Protein AF-A0A2T2YS56-F1 (afdb_monomer)

Mean predicted aligned error: 7.72 Å

Solvent-accessible surface area (backbone atoms only — not comparable to full-atom values): 7821 Å² total; per-residue (Å²): 138,81,84,81,86,82,83,74,87,72,71,82,52,66,67,60,52,46,31,50,51,39,42,50,53,51,46,61,36,72,74,36,72,66,52,46,49,49,60,55,46,20,80,78,37,72,70,44,31,53,51,50,56,49,54,42,49,54,52,11,52,50,49,36,50,54,47,57,73,76,40,81,88,55,93,73,54,59,71,66,57,42,47,52,41,26,37,51,48,41,51,52,50,55,49,50,52,48,40,39,74,72,58,77,47,97,64,54,72,70,57,49,20,55,50,51,30,50,48,56,57,53,45,64,72,63,71,76,75,71,80,76,89,126

Radius of gyration: 18.4 Å; Cα contacts (8 Å, |Δi|>4): 85; chains: 1; bounding box: 40×66×43 Å

InterPro domains:
  IPR036271 Tetracyclin repressor-like, C-terminal domain superfamily [SSF48498] (13-119)

pLDDT: mean 85.55, std 16.7, range [36.66, 98.12]

Nearest PDB structures (foldseek):
  5nz1-assembly1_A  TM=7.805E-01  e=3.179E-01  Mycobacterium tuberculosis H37Rv
  4dw6-assembly1_A  TM=7.854E-01  e=3.945E-01  Mycobacterium tuberculosis
  5nim-assembly1_A  TM=7.340E-01  e=3.541E-01  Mycobacterium tuberculosis
  5nz0-assembly1_A-2  TM=7.774E-01  e=4.895E-01  Mycobacterium tuberculosis H37Rv
  3anp-assembly2_B  TM=6.116E-01  e=2.219E+00  Thermus thermophilus

Foldseek 3Di:
DDDDDDDDPDDPDLLVVQLVVLLVVLCVCVVDVVSLVLLLCLVPDPVSVVVVVVVLLVQLVVLLVVLPVVDDDDPQFDSVVSSVLSSVLSVVLSVVSNCVSVVVDPDDSSRNSSVNSVSSVVSSVDGDGRDDDD

Secondary structure (DSSP, 8-state):
---------PPSPHHHHHHHHHHHHHHHHHT-HHHHHHHHHTTT-HHHHHHHHHHHHHHHHHHHHHHHHHS---TTS-HHHHHHHHHHHHHHHHHHHHHHHTTSS---HHHHHHHHHHHHHHHHT--PPPPPP-

Structure (mmCIF, N/CA/C/O backbone):
data_AF-A0A2T2YS56-F1
#
_entry.id   AF-A0A2T2YS56-F1
#
loop_
_atom_site.group_PDB
_atom_site.id
_atom_site.type_symbol
_atom_site.label_atom_id
_atom_site.label_alt_id
_atom_site.label_comp_id
_atom_site.label_asym_id
_atom_site.label_entity_id
_atom_site.label_seq_id
_atom_site.pdbx_PDB_ins_code
_atom_site.Cartn_x
_atom_site.Cartn_y
_atom_site.Cartn_z
_atom_site.occupancy
_atom_site.B_iso_or_equiv
_atom_site.auth_seq_id
_atom_site.auth_comp_id
_atom_site.auth_asym_id
_atom_site.auth_atom_id
_atom_site.pdbx_PDB_model_num
ATOM 1 N N . MET A 1 1 ? 22.464 39.542 -25.973 1.00 40.09 1 MET A N 1
ATOM 2 C CA . MET A 1 1 ? 21.271 38.725 -25.653 1.00 40.09 1 MET A CA 1
ATOM 3 C C . MET A 1 1 ? 21.563 37.280 -26.034 1.00 40.09 1 MET A C 1
ATOM 5 O O . MET A 1 1 ? 21.624 36.992 -27.219 1.00 40.09 1 MET A O 1
ATOM 9 N N . ARG A 1 2 ? 21.847 36.396 -25.067 1.00 37.59 2 ARG A N 1
ATOM 10 C CA . ARG A 1 2 ? 22.001 34.952 -25.322 1.00 37.59 2 ARG A CA 1
ATOM 11 C C . ARG A 1 2 ? 20.664 34.270 -25.048 1.00 37.59 2 ARG A C 1
ATOM 13 O O . ARG A 1 2 ? 20.073 34.498 -23.996 1.00 37.59 2 ARG A O 1
ATOM 20 N N . ALA A 1 3 ? 20.189 33.500 -26.021 1.00 38.56 3 ALA A N 1
ATOM 21 C CA . ALA A 1 3 ? 18.938 32.762 -25.949 1.00 38.56 3 ALA A CA 1
ATOM 22 C C . ALA A 1 3 ? 18.980 31.750 -24.794 1.00 38.56 3 ALA A C 1
ATOM 24 O O . ALA A 1 3 ? 19.893 30.929 -24.706 1.00 38.56 3 ALA A O 1
ATOM 25 N N . LYS A 1 4 ? 17.992 31.836 -23.901 1.00 36.66 4 LYS A N 1
ATOM 26 C CA . LYS A 1 4 ? 17.734 30.850 -22.854 1.00 36.66 4 LYS A CA 1
ATOM 27 C C . LYS A 1 4 ? 17.115 29.632 -23.535 1.00 36.66 4 LYS A C 1
ATOM 29 O O . LYS A 1 4 ? 15.957 29.682 -23.937 1.00 36.66 4 LYS A O 1
ATOM 34 N N . ALA A 1 5 ? 17.896 28.570 -23.701 1.00 40.16 5 ALA A N 1
ATOM 35 C CA . ALA A 1 5 ? 17.351 27.278 -24.080 1.00 40.16 5 ALA A CA 1
ATOM 36 C C . ALA A 1 5 ? 16.461 26.785 -22.930 1.00 40.16 5 ALA A C 1
ATOM 38 O O . ALA A 1 5 ? 16.934 26.533 -21.823 1.00 40.16 5 ALA A O 1
ATOM 39 N N . VAL A 1 6 ? 15.160 26.720 -23.191 1.00 51.84 6 VAL A N 1
ATOM 40 C CA . VAL A 1 6 ? 14.193 25.959 -22.403 1.00 51.84 6 VAL A CA 1
ATOM 41 C C . VAL A 1 6 ? 13.925 24.682 -23.184 1.00 51.84 6 VAL A C 1
ATOM 43 O O . VAL A 1 6 ? 13.475 24.759 -24.322 1.00 51.84 6 VAL A O 1
ATOM 46 N N . SER A 1 7 ? 14.243 23.540 -22.580 1.00 42.16 7 SER A N 1
ATOM 47 C CA . SER A 1 7 ? 13.625 22.221 -22.797 1.00 42.16 7 SER A CA 1
ATOM 48 C C . SER A 1 7 ? 14.425 21.223 -21.959 1.00 42.16 7 SER A C 1
ATOM 50 O O . SER A 1 7 ? 15.648 21.257 -21.996 1.00 42.16 7 SER A O 1
ATOM 52 N N . VAL A 1 8 ? 13.852 20.354 -21.135 1.00 42.88 8 VAL A N 1
ATOM 53 C CA . VAL A 1 8 ? 12.543 19.695 -21.167 1.00 42.88 8 VAL A CA 1
ATOM 54 C C . VAL A 1 8 ? 11.976 19.726 -19.746 1.00 42.88 8 VAL A C 1
ATOM 56 O O . VAL A 1 8 ? 12.720 19.527 -18.788 1.00 42.88 8 VAL A O 1
ATOM 59 N N . THR A 1 9 ? 10.679 19.976 -19.580 1.00 41.84 9 THR A N 1
ATOM 60 C CA . THR A 1 9 ? 9.989 19.643 -18.328 1.00 41.84 9 THR A CA 1
ATOM 61 C C . THR A 1 9 ? 10.085 18.133 -18.149 1.00 41.84 9 THR A C 1
ATOM 63 O O . THR A 1 9 ? 9.330 17.389 -18.777 1.00 41.84 9 THR A O 1
ATOM 66 N N . ALA A 1 10 ? 11.062 17.680 -17.362 1.00 44.41 10 ALA A N 1
ATOM 67 C CA . ALA A 1 10 ? 11.069 16.323 -16.851 1.00 44.41 10 ALA A CA 1
ATOM 68 C C . ALA A 1 10 ? 9.702 16.097 -16.196 1.00 44.41 10 ALA A C 1
ATOM 70 O O . ALA A 1 10 ? 9.224 16.963 -15.457 1.00 44.41 10 ALA A O 1
ATOM 71 N N . GLY A 1 11 ? 9.039 14.989 -16.531 1.00 51.97 11 GLY A N 1
ATOM 72 C CA . GLY A 1 11 ? 7.840 14.577 -15.808 1.00 51.97 11 GLY A CA 1
ATOM 73 C C . GLY A 1 11 ? 8.118 14.533 -14.298 1.00 51.97 11 GLY A C 1
ATOM 74 O O . GLY A 1 11 ? 9.286 14.534 -13.900 1.00 51.97 11 GLY A O 1
ATOM 75 N N . PRO A 1 12 ? 7.077 14.531 -13.450 1.00 58.59 12 PRO A N 1
ATOM 76 C CA . PRO A 1 12 ? 7.273 14.497 -12.004 1.00 58.59 12 PRO A CA 1
ATOM 77 C C . PRO A 1 12 ? 8.238 13.368 -11.621 1.00 58.59 12 PRO A C 1
ATOM 79 O O . PRO A 1 12 ? 8.166 12.278 -12.192 1.00 58.59 12 PRO A O 1
ATOM 82 N N . ASP A 1 13 ? 9.161 13.637 -10.697 1.00 84.00 13 ASP A N 1
ATOM 83 C CA . ASP A 1 13 ? 10.133 12.650 -10.227 1.00 84.00 13 ASP A CA 1
ATOM 84 C C . ASP A 1 13 ? 9.382 11.384 -9.780 1.00 84.00 13 ASP A C 1
ATOM 86 O O . ASP A 1 13 ? 8.407 11.467 -9.028 1.00 84.00 13 ASP A O 1
ATOM 90 N N . LEU A 1 14 ? 9.784 10.207 -10.275 1.00 83.50 14 LEU A N 1
ATOM 91 C CA . LEU A 1 14 ? 9.158 8.930 -9.917 1.00 83.50 14 LEU A CA 1
ATOM 92 C C . LEU A 1 14 ? 9.080 8.771 -8.397 1.00 83.50 14 LEU A C 1
ATOM 94 O O . LEU A 1 14 ? 8.082 8.267 -7.881 1.00 83.50 14 LEU A O 1
ATOM 98 N N . HIS A 1 15 ? 10.102 9.243 -7.681 1.00 87.06 15 HIS A N 1
ATOM 99 C CA . HIS A 1 15 ? 10.097 9.240 -6.228 1.00 87.06 15 HIS A CA 1
ATOM 100 C C . HIS A 1 15 ? 8.928 10.060 -5.663 1.00 87.06 15 HIS A C 1
ATOM 102 O O . HIS A 1 15 ? 8.181 9.578 -4.811 1.00 87.06 15 HIS A O 1
ATOM 108 N N . GLU A 1 16 ? 8.721 11.281 -6.161 1.00 91.88 16 GLU A N 1
ATOM 109 C CA . GLU A 1 16 ? 7.604 12.137 -5.755 1.00 91.88 16 GLU A CA 1
ATOM 110 C C . GLU A 1 16 ? 6.247 11.507 -6.082 1.00 91.88 16 GLU A C 1
ATOM 112 O O . GLU A 1 16 ? 5.337 11.575 -5.253 1.00 91.88 16 GLU A O 1
ATOM 117 N N . GLN A 1 17 ? 6.114 10.859 -7.242 1.00 90.88 17 GLN A N 1
ATOM 118 C CA . GLN A 1 17 ? 4.879 10.182 -7.646 1.00 90.88 17 GLN A CA 1
ATOM 119 C C . GLN A 1 17 ? 4.546 9.000 -6.729 1.00 90.88 17 GLN A C 1
ATOM 121 O O . GLN A 1 17 ? 3.424 8.903 -6.232 1.00 90.88 17 GLN A O 1
ATOM 126 N N . VAL A 1 18 ? 5.520 8.125 -6.462 1.00 92.00 18 VAL A N 1
ATOM 127 C CA . VAL A 1 18 ? 5.339 6.961 -5.580 1.00 92.00 18 VAL A CA 1
ATOM 128 C C . VAL A 1 18 ? 5.012 7.418 -4.156 1.00 92.00 18 VAL A C 1
ATOM 130 O O . VAL A 1 18 ? 4.082 6.902 -3.534 1.00 92.00 18 VAL A O 1
ATOM 133 N N . ARG A 1 19 ? 5.715 8.438 -3.655 1.00 95.25 19 ARG A N 1
ATOM 134 C CA . ARG A 1 19 ? 5.454 9.041 -2.342 1.00 95.25 19 ARG A CA 1
ATOM 135 C C . ARG A 1 19 ? 4.055 9.653 -2.256 1.00 95.25 19 ARG A C 1
ATOM 137 O O . ARG A 1 19 ? 3.355 9.439 -1.267 1.00 95.25 19 ARG A O 1
ATOM 144 N N . ALA A 1 20 ? 3.621 10.380 -3.286 1.00 95.88 20 ALA A N 1
ATOM 145 C CA . ALA A 1 20 ? 2.281 10.958 -3.350 1.00 95.88 20 ALA A CA 1
ATOM 146 C C . ALA A 1 20 ? 1.190 9.876 -3.392 1.00 95.88 20 ALA A C 1
ATOM 148 O O . ALA A 1 20 ? 0.181 10.000 -2.698 1.00 95.88 20 ALA A O 1
ATOM 149 N N . ALA A 1 21 ? 1.404 8.794 -4.146 1.00 93.75 21 ALA A N 1
ATOM 150 C CA . ALA A 1 21 ? 0.490 7.655 -4.184 1.00 93.75 21 ALA A CA 1
ATOM 151 C C . ALA A 1 21 ? 0.379 6.965 -2.811 1.00 93.75 21 ALA A C 1
ATOM 153 O O . ALA A 1 21 ? -0.730 6.669 -2.361 1.00 93.75 21 ALA A O 1
ATOM 154 N N . ALA A 1 22 ? 1.504 6.771 -2.114 1.00 95.81 22 ALA A N 1
ATOM 155 C CA . ALA A 1 22 ? 1.522 6.211 -0.765 1.00 95.81 22 ALA A CA 1
ATOM 156 C C . ALA A 1 22 ? 0.772 7.102 0.245 1.00 95.81 22 ALA A C 1
ATOM 158 O O . ALA A 1 22 ? -0.068 6.599 0.994 1.00 95.81 22 ALA A O 1
ATOM 159 N N . ASP A 1 23 ? 1.001 8.424 0.237 1.00 97.69 23 ASP A N 1
ATOM 160 C CA . ASP A 1 23 ? 0.279 9.345 1.131 1.00 97.69 23 ASP A CA 1
ATOM 161 C C . ASP A 1 23 ? -1.222 9.372 0.823 1.00 97.69 23 ASP A C 1
ATOM 163 O O . ASP A 1 23 ? -2.036 9.346 1.745 1.00 97.69 23 ASP A O 1
ATOM 167 N N . ALA A 1 24 ? -1.605 9.353 -0.458 1.00 97.69 24 ALA A N 1
ATOM 168 C CA . ALA A 1 24 ? -3.005 9.309 -0.866 1.00 97.69 24 ALA A CA 1
ATOM 169 C C . ALA A 1 24 ? -3.700 8.021 -0.393 1.00 97.69 24 ALA A C 1
ATOM 171 O O . ALA A 1 24 ? -4.806 8.083 0.150 1.00 97.69 24 ALA A O 1
ATOM 172 N N . ALA A 1 25 ? -3.050 6.862 -0.535 1.00 95.31 25 ALA A N 1
ATOM 173 C CA . ALA A 1 25 ? -3.584 5.583 -0.071 1.00 95.31 25 ALA A CA 1
ATOM 174 C C . ALA A 1 25 ? -3.737 5.546 1.460 1.00 95.31 25 ALA A C 1
ATOM 176 O O . ALA A 1 25 ? -4.795 5.175 1.977 1.00 95.31 25 ALA A O 1
ATOM 177 N N . LEU A 1 26 ? -2.720 5.995 2.201 1.00 97.25 26 LEU A N 1
ATOM 178 C CA . LEU A 1 26 ? -2.785 6.077 3.662 1.00 97.25 26 LEU A CA 1
ATOM 179 C C . LEU A 1 26 ? -3.820 7.105 4.132 1.00 97.25 26 LEU A C 1
ATOM 181 O O . LEU A 1 26 ? -4.541 6.855 5.098 1.00 97.25 26 LEU A O 1
ATOM 185 N N . GLY A 1 27 ? -3.941 8.239 3.442 1.00 97.50 27 GLY A N 1
ATOM 186 C CA . GLY A 1 27 ? -4.970 9.247 3.684 1.00 97.50 27 GLY A CA 1
A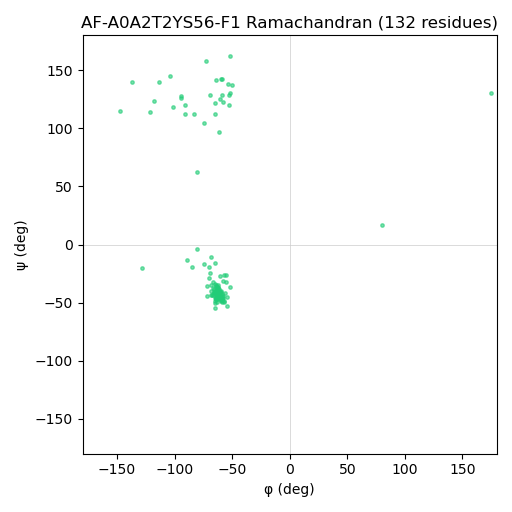TOM 187 C C . GLY A 1 27 ? -6.379 8.698 3.457 1.00 97.50 27 GLY A C 1
ATOM 188 O O . GLY A 1 27 ? -7.260 8.905 4.291 1.00 97.50 27 GLY A O 1
ATOM 189 N N . PHE A 1 28 ? -6.582 7.928 2.385 1.00 96.25 28 PHE A N 1
ATOM 190 C CA . PHE A 1 28 ? -7.842 7.239 2.111 1.00 96.25 28 PHE A CA 1
ATOM 191 C C . PHE A 1 28 ? -8.223 6.276 3.243 1.00 96.25 28 PHE A C 1
ATOM 193 O O . PHE A 1 28 ? -9.378 6.285 3.675 1.00 96.25 28 PHE A O 1
ATOM 200 N N . LEU A 1 29 ? -7.278 5.483 3.755 1.00 95.75 29 LEU A N 1
ATOM 201 C CA . LEU A 1 29 ? -7.521 4.582 4.885 1.00 95.75 29 LEU A CA 1
ATOM 202 C C . LEU A 1 29 ? -7.794 5.350 6.185 1.00 95.75 29 LEU A C 1
ATOM 204 O O . LEU A 1 29 ? -8.711 5.003 6.923 1.00 95.75 29 LEU A O 1
ATOM 208 N N . ALA A 1 30 ? -7.023 6.401 6.468 1.00 94.00 30 ALA A N 1
ATOM 209 C CA . ALA A 1 30 ? -7.152 7.198 7.688 1.00 94.00 30 ALA A CA 1
ATOM 210 C C . ALA A 1 30 ? -8.443 8.029 7.749 1.00 94.00 30 ALA A C 1
ATOM 212 O O . ALA A 1 30 ? -8.903 8.358 8.840 1.00 94.00 30 ALA A O 1
ATOM 213 N N . ALA A 1 31 ? -9.037 8.355 6.600 1.00 97.06 31 ALA A N 1
ATOM 214 C CA . ALA A 1 31 ? -10.254 9.157 6.529 1.00 97.06 31 ALA A CA 1
ATOM 215 C C . ALA A 1 31 ? -11.517 8.436 7.041 1.00 97.06 31 ALA A C 1
ATOM 217 O O . ALA A 1 31 ? -12.506 9.102 7.335 1.00 97.06 31 ALA A O 1
ATOM 218 N N . ASP A 1 32 ? -11.518 7.100 7.128 1.00 97.38 32 ASP A N 1
ATOM 219 C CA . ASP A 1 32 ? -12.678 6.326 7.587 1.00 97.38 32 ASP A CA 1
ATOM 220 C C . ASP A 1 32 ? -12.237 5.050 8.333 1.00 97.38 32 ASP A C 1
ATOM 222 O O . ASP A 1 32 ? -11.698 4.132 7.703 1.00 97.38 32 ASP A O 1
ATOM 226 N N . PRO A 1 33 ? -12.518 4.925 9.646 1.00 95.12 33 PRO A N 1
ATOM 227 C CA . PRO A 1 33 ? -12.175 3.739 10.435 1.00 95.12 33 PRO A CA 1
ATOM 228 C C . PRO A 1 33 ? -12.721 2.423 9.863 1.00 95.12 33 PRO A C 1
ATOM 230 O O . PRO A 1 33 ? -12.131 1.362 10.067 1.00 95.12 33 PRO A O 1
ATOM 233 N N . ARG A 1 34 ? -13.821 2.460 9.099 1.00 97.38 34 ARG A N 1
ATOM 234 C CA . ARG A 1 34 ? -14.379 1.263 8.451 1.00 97.38 34 ARG A CA 1
ATOM 235 C C . ARG A 1 34 ? -13.444 0.707 7.380 1.00 97.38 34 ARG A C 1
ATOM 237 O O . ARG A 1 34 ? -13.388 -0.503 7.199 1.00 97.38 34 ARG A O 1
ATOM 244 N N . ARG A 1 35 ? -12.674 1.559 6.695 1.00 96.50 35 ARG A N 1
ATOM 245 C CA . ARG A 1 35 ? -11.686 1.124 5.690 1.00 96.50 35 ARG A CA 1
ATOM 246 C C . ARG A 1 35 ? -10.522 0.396 6.347 1.00 96.50 35 ARG A C 1
ATOM 248 O O . ARG A 1 35 ? -10.085 -0.633 5.845 1.00 96.50 35 ARG A O 1
ATOM 255 N N . GLN A 1 36 ? -10.078 0.885 7.501 1.00 96.25 36 GLN A N 1
ATOM 256 C CA . GLN A 1 36 ? -9.073 0.203 8.315 1.00 96.25 36 GLN A CA 1
ATOM 257 C C . GLN A 1 36 ? -9.585 -1.159 8.795 1.00 96.25 36 GLN A C 1
ATOM 259 O O . GLN A 1 36 ? -8.892 -2.162 8.643 1.00 96.25 36 GLN A O 1
ATOM 264 N N . ALA A 1 37 ? -10.829 -1.218 9.282 1.00 95.88 37 ALA A N 1
ATOM 265 C CA . ALA A 1 37 ? -11.458 -2.474 9.680 1.00 95.88 37 ALA A CA 1
ATOM 266 C C . ALA A 1 37 ? -11.551 -3.480 8.517 1.00 95.88 37 ALA A C 1
ATOM 268 O O . ALA A 1 37 ? -11.279 -4.659 8.726 1.00 95.88 37 ALA A O 1
ATOM 269 N N . LEU A 1 38 ? -11.860 -3.031 7.293 1.00 95.69 38 LEU A N 1
ATOM 270 C CA . LEU A 1 38 ? -11.873 -3.888 6.099 1.00 95.69 38 LEU A CA 1
ATOM 271 C C . LEU A 1 38 ? -10.487 -4.453 5.764 1.00 95.69 38 LEU A C 1
ATOM 273 O O . LEU A 1 38 ? -10.378 -5.638 5.450 1.00 95.69 38 LEU A O 1
ATOM 277 N N . VAL A 1 39 ? -9.427 -3.642 5.864 1.00 95.06 39 VAL A N 1
ATOM 278 C CA . VAL A 1 39 ? -8.045 -4.115 5.666 1.00 95.06 39 VAL A CA 1
ATOM 279 C C . VAL A 1 39 ? -7.717 -5.226 6.662 1.00 95.06 39 VAL A C 1
ATOM 281 O O . VAL A 1 39 ? -7.232 -6.284 6.261 1.00 95.06 39 VAL A O 1
ATOM 284 N N . LEU A 1 40 ? -8.036 -5.036 7.944 1.00 96.38 40 LEU A N 1
ATOM 285 C CA . LEU A 1 40 ? -7.787 -6.051 8.968 1.00 96.38 40 LEU A CA 1
ATOM 286 C C . LEU A 1 40 ? -8.625 -7.314 8.740 1.00 96.38 40 LEU A C 1
ATOM 288 O O . LEU A 1 40 ? -8.067 -8.407 8.672 1.00 96.38 40 LEU A O 1
ATOM 292 N N . ALA A 1 41 ? -9.938 -7.161 8.546 1.00 95.94 41 ALA A N 1
ATOM 293 C CA . ALA A 1 41 ? -10.870 -8.267 8.331 1.00 95.94 41 ALA A CA 1
ATOM 294 C C . ALA A 1 41 ? -10.528 -9.094 7.088 1.00 95.94 41 ALA A C 1
ATOM 296 O O . ALA A 1 41 ? -10.798 -10.292 7.054 1.00 95.94 41 ALA A O 1
ATOM 297 N N . SER A 1 42 ? -9.876 -8.488 6.090 1.00 95.06 42 SER A N 1
ATOM 298 C CA . SER A 1 42 ? -9.452 -9.227 4.909 1.00 95.06 42 SER A CA 1
ATOM 299 C C . SER A 1 42 ? -8.554 -10.418 5.232 1.00 95.06 42 SER A C 1
ATOM 301 O O . SER A 1 42 ? -8.558 -11.362 4.457 1.00 95.06 42 SER A O 1
ATOM 303 N N . HIS A 1 43 ? -7.814 -10.420 6.348 1.00 91.19 43 HIS A N 1
ATOM 304 C CA . HIS A 1 43 ? -6.895 -11.507 6.719 1.00 91.19 43 HIS A CA 1
ATOM 305 C C . HIS A 1 43 ? -7.595 -12.773 7.224 1.00 91.19 43 HIS A C 1
ATOM 307 O O . HIS A 1 43 ? -6.964 -13.827 7.293 1.00 91.19 43 HIS A O 1
ATOM 313 N N . SER A 1 44 ? -8.869 -12.676 7.602 1.00 92.25 44 SER A N 1
ATOM 31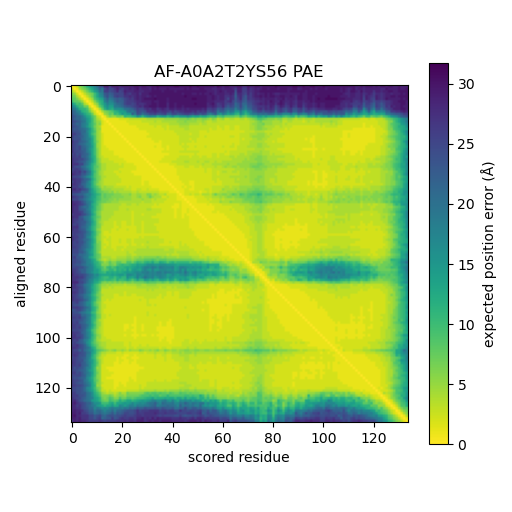4 C CA . SER A 1 44 ? -9.619 -13.767 8.231 1.00 92.25 44 SER A CA 1
ATOM 315 C C . SER A 1 44 ? -10.952 -14.073 7.548 1.00 92.25 44 SER A C 1
ATOM 317 O O . SER A 1 44 ? -11.458 -15.183 7.699 1.00 92.25 44 SER A O 1
ATOM 319 N N . ASP A 1 45 ? -11.510 -13.140 6.774 1.00 96.38 45 ASP A N 1
ATOM 320 C CA . ASP A 1 45 ? -12.724 -13.350 5.985 1.00 96.38 45 ASP A CA 1
ATOM 321 C C . ASP A 1 45 ? -12.392 -13.775 4.547 1.00 96.38 45 ASP A C 1
ATOM 323 O O . ASP A 1 45 ? -11.661 -13.086 3.838 1.00 96.38 45 ASP A O 1
ATOM 327 N N . ALA A 1 46 ? -12.953 -14.896 4.086 1.00 92.19 46 ALA A N 1
ATOM 328 C CA . ALA A 1 46 ? -12.609 -15.481 2.789 1.00 92.19 46 ALA A CA 1
ATOM 329 C C . ALA A 1 46 ? -12.977 -14.595 1.581 1.00 92.19 46 ALA A C 1
ATOM 331 O O . ALA A 1 46 ? -12.236 -14.564 0.594 1.00 92.19 46 ALA A O 1
ATOM 332 N N . ALA A 1 47 ? -14.095 -13.864 1.640 1.00 91.00 47 ALA A N 1
ATOM 333 C CA . ALA A 1 47 ? -14.515 -12.995 0.544 1.00 91.00 47 ALA A CA 1
ATOM 334 C C . ALA A 1 47 ? -13.608 -11.759 0.462 1.00 91.00 47 ALA A C 1
ATOM 336 O O . ALA A 1 47 ? -13.126 -11.397 -0.616 1.00 91.00 47 ALA A O 1
ATOM 337 N N . LEU A 1 48 ? -13.304 -11.155 1.612 1.00 93.94 48 LEU A N 1
ATOM 338 C CA . LEU A 1 48 ? -12.386 -10.020 1.695 1.00 93.94 48 LEU A CA 1
ATOM 339 C C . LEU A 1 48 ? -10.933 -10.419 1.387 1.00 93.94 48 LEU A C 1
ATOM 341 O O . LEU A 1 48 ? -10.215 -9.649 0.749 1.00 93.94 48 LEU A O 1
ATOM 345 N N . GLN A 1 49 ? -10.508 -11.626 1.767 1.00 95.12 49 GLN A N 1
ATOM 346 C CA . GLN A 1 49 ? -9.204 -12.201 1.423 1.00 95.12 49 GLN A CA 1
ATOM 347 C C . GLN A 1 49 ? -9.028 -12.279 -0.096 1.00 95.12 49 GLN A C 1
ATOM 349 O O . GLN A 1 49 ? -7.987 -11.875 -0.614 1.00 95.12 49 GLN A O 1
ATOM 354 N N . SER A 1 50 ? -10.043 -12.760 -0.822 1.00 94.38 50 SER A N 1
ATOM 355 C CA . SER A 1 50 ? -10.003 -12.809 -2.288 1.00 94.38 50 SER A CA 1
ATOM 356 C C . SER A 1 50 ? -9.842 -11.411 -2.889 1.00 94.38 50 SER A C 1
ATOM 358 O O . SER A 1 50 ? -9.018 -11.218 -3.785 1.00 94.38 50 SER A O 1
ATOM 360 N N . GLY A 1 51 ? -10.579 -10.427 -2.362 1.00 93.31 51 GLY A N 1
ATOM 361 C CA . GLY A 1 51 ? -10.437 -9.023 -2.749 1.00 93.31 51 GLY A CA 1
ATOM 362 C C . GLY A 1 51 ? -9.019 -8.496 -2.515 1.00 93.31 51 GLY A C 1
ATOM 363 O O . GLY A 1 51 ? -8.407 -7.968 -3.443 1.00 93.31 51 GLY A O 1
ATOM 364 N N . ARG A 1 52 ? -8.450 -8.720 -1.320 1.00 93.94 52 ARG A N 1
ATOM 365 C CA . ARG A 1 52 ? -7.071 -8.314 -0.994 1.00 93.94 52 ARG A CA 1
ATOM 366 C C . ARG A 1 52 ? -6.062 -8.922 -1.963 1.00 93.94 52 ARG A C 1
ATOM 368 O O . ARG A 1 52 ? -5.218 -8.201 -2.486 1.00 93.94 52 ARG A O 1
ATOM 375 N N . LEU A 1 53 ? -6.148 -10.230 -2.211 1.00 95.31 53 LEU A N 1
ATOM 376 C CA . LEU A 1 53 ? -5.222 -10.927 -3.104 1.00 95.31 53 LEU A CA 1
ATOM 377 C C . LEU A 1 53 ? -5.329 -10.434 -4.552 1.00 95.31 53 LEU A C 1
ATOM 379 O O . LEU A 1 53 ? -4.315 -10.385 -5.242 1.00 95.31 53 LEU A O 1
ATOM 383 N N . SER A 1 54 ? -6.525 -10.064 -5.020 1.00 95.19 54 SER A N 1
ATOM 384 C CA . SER A 1 54 ? -6.693 -9.437 -6.337 1.00 95.19 54 SER A CA 1
ATOM 385 C C . SER A 1 54 ? -6.001 -8.078 -6.382 1.00 95.19 54 SER A C 1
ATOM 387 O O . SER A 1 54 ? -5.102 -7.883 -7.191 1.00 95.19 54 SER A O 1
ATOM 389 N N . THR A 1 55 ? -6.332 -7.179 -5.448 1.00 93.44 55 THR A N 1
ATOM 390 C CA . THR A 1 55 ? -5.735 -5.838 -5.370 1.00 93.44 55 THR A CA 1
ATOM 391 C C . THR A 1 55 ? -4.211 -5.891 -5.270 1.00 93.44 55 THR A C 1
ATOM 393 O O . THR A 1 55 ? -3.516 -5.129 -5.934 1.00 93.44 55 THR A O 1
ATOM 396 N N . GLN A 1 56 ? -3.671 -6.816 -4.478 1.00 95.81 56 GLN A N 1
ATOM 397 C CA . GLN A 1 56 ? -2.232 -7.024 -4.354 1.00 95.81 56 GLN A CA 1
ATOM 398 C C . GLN A 1 56 ? -1.583 -7.406 -5.691 1.00 95.81 56 GLN A C 1
ATOM 400 O O . GLN A 1 56 ? -0.531 -6.867 -6.032 1.00 95.81 56 GLN A O 1
ATOM 405 N N . ARG A 1 57 ? -2.202 -8.314 -6.456 1.00 96.56 57 ARG A N 1
ATOM 406 C CA . ARG A 1 57 ? -1.701 -8.703 -7.783 1.00 96.56 57 ARG A CA 1
ATOM 407 C C . ARG A 1 57 ? -1.777 -7.548 -8.774 1.00 96.56 57 ARG A C 1
ATOM 409 O O . ARG A 1 57 ? -0.814 -7.344 -9.504 1.00 96.56 57 ARG A O 1
ATOM 416 N N . ASP A 1 58 ? -2.859 -6.776 -8.755 1.00 96.88 58 ASP A N 1
ATOM 417 C CA . ASP A 1 58 ? -3.034 -5.630 -9.652 1.00 96.88 58 ASP A CA 1
ATOM 418 C C . ASP A 1 58 ? -1.968 -4.552 -9.395 1.00 96.88 58 ASP A C 1
ATOM 420 O O . ASP A 1 58 ? -1.336 -4.057 -10.329 1.00 96.88 58 ASP A O 1
ATOM 424 N N . ILE A 1 59 ? -1.696 -4.237 -8.122 1.00 94.50 59 ILE A N 1
ATOM 425 C CA . ILE A 1 59 ? -0.648 -3.277 -7.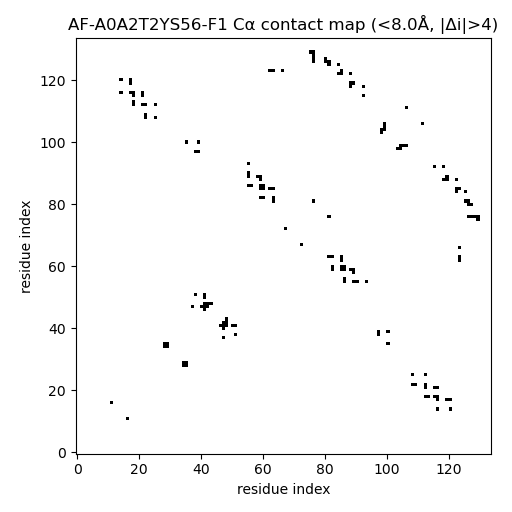742 1.00 94.50 59 ILE A CA 1
ATOM 426 C C . ILE A 1 59 ? 0.744 -3.814 -8.111 1.00 94.50 59 ILE A C 1
ATOM 428 O O . ILE A 1 59 ? 1.569 -3.065 -8.633 1.00 94.50 59 ILE A O 1
ATOM 432 N N . ALA A 1 60 ? 1.014 -5.103 -7.885 1.00 95.31 60 ALA A N 1
ATOM 433 C CA . ALA A 1 60 ? 2.284 -5.724 -8.262 1.00 95.31 60 ALA A CA 1
ATOM 434 C C . ALA A 1 60 ? 2.511 -5.706 -9.781 1.00 95.31 60 ALA A C 1
ATOM 436 O O . ALA A 1 60 ? 3.597 -5.353 -10.239 1.00 95.31 60 ALA A O 1
ATOM 437 N N . ALA A 1 61 ? 1.480 -6.016 -10.570 1.00 94.69 61 ALA A N 1
ATOM 438 C CA . ALA A 1 61 ? 1.542 -5.956 -12.025 1.00 94.69 61 ALA A CA 1
ATOM 439 C C . ALA A 1 61 ? 1.801 -4.525 -12.523 1.00 94.69 61 ALA A C 1
ATOM 441 O O . ALA A 1 61 ? 2.635 -4.326 -13.410 1.00 94.69 61 ALA A O 1
ATOM 442 N N . ALA A 1 62 ? 1.143 -3.528 -11.920 1.00 92.19 62 ALA A N 1
ATOM 443 C CA . ALA A 1 62 ? 1.381 -2.120 -12.223 1.00 92.19 62 ALA A CA 1
ATOM 444 C C . ALA A 1 62 ? 2.821 -1.699 -11.886 1.00 92.19 62 ALA A C 1
ATOM 446 O O . ALA A 1 62 ? 3.484 -1.067 -12.705 1.00 92.19 62 ALA A O 1
ATOM 447 N N . MET A 1 63 ? 3.341 -2.106 -10.723 1.00 91.00 63 MET A N 1
ATOM 448 C CA . MET A 1 63 ? 4.733 -1.854 -10.342 1.00 91.00 63 MET A CA 1
ATOM 449 C C . MET A 1 63 ? 5.710 -2.475 -11.350 1.00 91.00 63 MET A C 1
ATOM 451 O O . MET A 1 63 ? 6.608 -1.788 -11.831 1.00 91.00 63 MET A O 1
ATOM 455 N N . ALA A 1 64 ? 5.521 -3.742 -11.722 1.00 90.88 64 ALA A N 1
ATOM 456 C CA . ALA A 1 64 ? 6.371 -4.413 -12.702 1.00 90.88 64 ALA A CA 1
ATOM 457 C C . ALA A 1 64 ? 6.308 -3.740 -14.087 1.00 90.88 64 ALA A C 1
ATOM 459 O O . ALA A 1 64 ? 7.331 -3.616 -14.761 1.00 90.88 64 ALA A O 1
ATOM 460 N N . ALA A 1 65 ? 5.132 -3.260 -14.508 1.00 89.75 65 ALA A N 1
ATOM 461 C CA . ALA A 1 65 ? 4.977 -2.501 -15.749 1.00 89.75 65 ALA A CA 1
ATOM 462 C C . ALA A 1 65 ? 5.782 -1.192 -15.722 1.00 89.75 65 ALA A C 1
ATOM 464 O O . ALA A 1 65 ? 6.561 -0.949 -16.640 1.00 89.75 65 ALA A O 1
ATOM 465 N N . VAL A 1 66 ? 5.687 -0.420 -14.635 1.00 87.50 66 VAL A N 1
ATOM 466 C CA . VAL A 1 66 ? 6.472 0.813 -14.449 1.00 87.50 66 VAL A CA 1
ATOM 467 C C . VAL A 1 66 ? 7.976 0.528 -14.509 1.00 87.50 66 VAL A C 1
ATOM 469 O O . VAL A 1 66 ? 8.716 1.251 -15.170 1.00 87.50 66 VAL A O 1
ATOM 472 N N . VAL A 1 67 ? 8.454 -0.553 -13.883 1.00 86.56 67 VAL A N 1
ATOM 473 C CA . VAL A 1 67 ? 9.882 -0.919 -13.946 1.00 86.56 67 VAL A CA 1
ATOM 474 C C . VAL A 1 67 ? 10.327 -1.237 -15.374 1.00 86.56 67 VAL A C 1
ATOM 476 O O . VAL A 1 67 ? 11.402 -0.795 -15.780 1.00 86.56 67 VAL A O 1
ATOM 479 N N . ARG A 1 68 ? 9.506 -1.964 -16.143 1.00 86.56 68 ARG A N 1
ATOM 480 C CA . ARG A 1 68 ? 9.790 -2.288 -17.552 1.00 86.56 68 ARG A CA 1
ATOM 481 C C . ARG A 1 68 ? 9.823 -1.054 -18.450 1.00 86.56 68 ARG A C 1
ATOM 483 O O . ARG A 1 68 ? 10.606 -1.026 -19.389 1.00 86.56 68 ARG A O 1
ATOM 490 N N . GLU A 1 69 ? 9.001 -0.046 -18.173 1.00 85.31 69 GLU A N 1
ATOM 491 C CA . GLU A 1 69 ? 9.006 1.214 -18.928 1.00 85.31 69 GLU A CA 1
ATOM 492 C C . GLU A 1 69 ? 10.238 2.074 -18.626 1.00 85.31 69 GLU A C 1
ATOM 494 O O . GLU A 1 69 ? 10.769 2.744 -19.511 1.00 85.31 69 GLU A O 1
ATOM 499 N N . LEU A 1 70 ? 10.705 2.060 -17.376 1.00 81.31 70 LEU A N 1
ATOM 500 C CA . LEU A 1 70 ? 11.802 2.914 -16.919 1.00 81.31 70 LEU A CA 1
ATOM 501 C C . LEU A 1 70 ? 13.193 2.343 -17.190 1.00 81.31 70 LEU A C 1
ATOM 503 O O . LEU A 1 70 ? 14.176 3.084 -17.127 1.00 81.31 70 LEU A O 1
ATOM 507 N N . ARG A 1 71 ? 13.302 1.034 -17.432 1.00 77.88 71 ARG A N 1
ATOM 508 C CA . ARG A 1 71 ? 14.589 0.359 -17.600 1.00 77.88 71 ARG A CA 1
ATOM 509 C C . ARG A 1 71 ? 14.772 -0.162 -19.013 1.00 77.88 71 ARG A C 1
ATOM 511 O O . ARG A 1 71 ? 13.841 -0.733 -19.576 1.00 77.88 71 ARG A O 1
ATOM 518 N N . PRO A 1 72 ? 15.985 -0.039 -19.575 1.00 76.19 72 PRO A N 1
ATOM 519 C CA . PRO A 1 72 ? 16.314 -0.805 -20.761 1.00 76.19 72 PRO A CA 1
ATOM 520 C C . PRO A 1 72 ? 16.160 -2.305 -20.448 1.00 76.19 72 PRO A C 1
ATOM 522 O O . PRO A 1 72 ? 16.486 -2.723 -19.333 1.00 76.19 72 PRO A O 1
ATOM 525 N N . PRO A 1 73 ? 15.663 -3.113 -21.401 1.00 75.00 73 PRO A N 1
ATOM 526 C CA . PRO A 1 73 ? 15.545 -4.548 -21.201 1.00 75.00 73 PRO A CA 1
ATOM 527 C C . PRO A 1 73 ? 16.919 -5.142 -20.882 1.00 75.00 73 PRO A C 1
ATOM 529 O O . PRO A 1 73 ? 17.860 -4.986 -21.662 1.00 75.00 73 PRO A O 1
ATOM 532 N N . ASP A 1 74 ? 17.022 -5.808 -19.733 1.00 74.12 74 ASP A N 1
ATOM 533 C CA . ASP A 1 74 ? 18.209 -6.559 -19.340 1.00 74.12 74 ASP A CA 1
ATOM 534 C C . ASP A 1 74 ? 18.052 -8.010 -19.823 1.00 74.12 74 ASP A C 1
ATOM 536 O O . ASP A 1 74 ? 17.183 -8.724 -19.318 1.00 74.12 74 ASP A O 1
ATOM 540 N N . PRO A 1 75 ? 18.854 -8.467 -20.800 1.00 72.00 75 PRO A N 1
ATOM 541 C CA . PRO A 1 75 ? 18.766 -9.829 -21.314 1.00 72.00 75 PRO A CA 1
ATOM 542 C C . PRO A 1 75 ? 19.136 -10.900 -20.276 1.00 72.00 75 PRO A C 1
ATOM 544 O O . PRO A 1 75 ? 18.822 -12.067 -20.495 1.00 72.00 75 PRO A O 1
ATOM 547 N N . ALA A 1 76 ? 19.789 -10.529 -19.168 1.00 71.38 76 ALA A N 1
ATOM 548 C CA . ALA A 1 76 ? 20.121 -11.439 -18.075 1.00 71.38 76 ALA A CA 1
ATOM 549 C C . ALA A 1 76 ? 19.019 -11.536 -17.001 1.00 71.38 76 ALA A C 1
ATOM 551 O O . ALA A 1 76 ? 19.058 -12.451 -16.181 1.00 71.38 76 ALA A O 1
ATOM 552 N N . ALA A 1 77 ? 18.037 -10.627 -16.997 1.00 72.50 77 ALA A N 1
ATOM 553 C CA . ALA A 1 77 ? 16.958 -10.617 -16.015 1.00 72.50 77 ALA A CA 1
ATOM 554 C C . ALA A 1 77 ? 15.759 -11.443 -16.506 1.00 72.50 77 ALA A C 1
ATOM 556 O O . ALA A 1 77 ? 15.139 -11.124 -17.524 1.00 72.50 77 ALA A O 1
ATOM 557 N N . ALA A 1 78 ? 15.381 -12.487 -15.765 1.00 79.62 78 ALA A N 1
ATOM 558 C CA . ALA A 1 78 ? 14.178 -13.249 -16.079 1.00 79.62 78 ALA A CA 1
ATOM 559 C C . ALA A 1 78 ? 12.920 -12.396 -15.793 1.00 79.62 78 ALA A C 1
ATOM 561 O O . ALA A 1 78 ? 12.770 -11.894 -14.678 1.00 79.62 78 ALA A O 1
ATOM 562 N N . PRO A 1 79 ? 11.962 -12.259 -16.735 1.00 81.75 79 PRO A N 1
ATOM 563 C CA . PRO A 1 79 ? 10.733 -11.488 -16.502 1.00 81.75 79 PRO A CA 1
ATOM 564 C C . PRO A 1 79 ? 9.937 -11.942 -15.269 1.00 81.75 79 PRO A C 1
ATOM 566 O O . PRO A 1 79 ? 9.331 -11.119 -14.585 1.00 81.75 79 PRO A O 1
ATOM 569 N N . LEU A 1 80 ? 9.986 -13.243 -14.961 1.00 86.69 80 LEU A N 1
ATOM 570 C CA . LEU A 1 80 ? 9.345 -13.836 -13.788 1.00 86.69 80 LEU A CA 1
ATOM 571 C C . LEU A 1 80 ? 9.912 -13.290 -12.468 1.00 86.69 80 LEU A C 1
ATOM 573 O O . LEU A 1 80 ? 9.149 -13.072 -11.530 1.00 86.69 80 LEU A O 1
ATOM 577 N N . ASP A 1 81 ? 11.217 -13.023 -12.400 1.00 86.88 81 ASP A N 1
ATOM 578 C CA . ASP A 1 81 ? 11.861 -12.513 -11.187 1.00 86.88 81 ASP A CA 1
ATOM 579 C C . ASP A 1 81 ? 11.376 -11.105 -10.850 1.00 86.88 81 ASP A C 1
ATOM 581 O O . ASP A 1 81 ? 11.157 -10.783 -9.680 1.00 86.88 81 ASP A O 1
ATOM 585 N N . LEU A 1 82 ? 11.144 -10.274 -11.872 1.00 87.56 82 LEU A N 1
ATOM 586 C CA . LEU A 1 82 ? 10.564 -8.946 -11.690 1.00 87.56 82 LEU A CA 1
ATOM 587 C C . LEU A 1 82 ? 9.134 -9.039 -11.148 1.00 87.56 82 LEU A C 1
ATOM 589 O O . LEU A 1 82 ? 8.798 -8.346 -10.187 1.00 87.56 82 LEU A O 1
ATOM 593 N N . ASP A 1 83 ? 8.302 -9.900 -11.732 1.00 90.44 83 ASP A N 1
ATOM 594 C CA . ASP A 1 83 ? 6.915 -10.064 -11.295 1.00 90.44 83 ASP A CA 1
ATOM 595 C C . ASP A 1 83 ? 6.845 -10.625 -9.858 1.00 90.44 83 ASP A C 1
ATOM 597 O O . ASP A 1 83 ? 6.070 -10.134 -9.032 1.00 90.44 83 ASP A O 1
ATOM 601 N N . MET A 1 84 ? 7.699 -11.599 -9.515 1.00 92.69 84 MET A N 1
ATOM 602 C CA . MET A 1 84 ? 7.816 -12.143 -8.156 1.00 92.69 84 MET A CA 1
ATOM 603 C C . MET A 1 84 ? 8.327 -11.105 -7.150 1.00 92.69 84 MET A C 1
ATOM 605 O O . MET A 1 84 ? 7.802 -11.016 -6.037 1.00 92.69 84 MET A O 1
ATOM 609 N N . THR A 1 85 ? 9.312 -10.293 -7.537 1.00 91.88 85 THR A N 1
ATOM 610 C CA . THR A 1 85 ? 9.846 -9.203 -6.709 1.00 91.88 85 THR A CA 1
ATOM 611 C C . THR A 1 85 ? 8.773 -8.155 -6.440 1.00 91.88 85 THR A C 1
ATOM 613 O O . THR A 1 85 ? 8.533 -7.800 -5.285 1.00 91.88 85 THR A O 1
ATOM 616 N N . ALA A 1 86 ? 8.081 -7.694 -7.485 1.00 92.38 86 ALA A N 1
ATOM 617 C CA . ALA A 1 86 ? 6.990 -6.737 -7.354 1.00 92.38 86 ALA A CA 1
ATOM 618 C C . ALA A 1 86 ? 5.886 -7.287 -6.440 1.00 92.38 86 ALA A C 1
ATOM 620 O O . ALA A 1 86 ? 5.425 -6.595 -5.531 1.00 92.38 86 ALA A O 1
ATOM 621 N N . TYR A 1 87 ? 5.518 -8.561 -6.610 1.00 95.44 87 TYR A N 1
ATOM 622 C CA . TYR A 1 87 ? 4.557 -9.226 -5.735 1.00 95.44 87 TYR A CA 1
ATOM 623 C C . TYR A 1 87 ? 5.018 -9.236 -4.274 1.00 95.44 87 TYR A C 1
ATOM 625 O O . TYR A 1 87 ? 4.239 -8.869 -3.393 1.00 95.44 87 TYR A O 1
ATOM 633 N N . ALA A 1 88 ? 6.267 -9.612 -3.996 1.00 95.19 88 ALA A N 1
ATOM 634 C CA . ALA A 1 88 ? 6.803 -9.667 -2.637 1.00 95.19 88 ALA A CA 1
ATOM 635 C C . ALA A 1 88 ? 6.821 -8.285 -1.961 1.00 95.19 88 ALA A C 1
ATOM 637 O O . ALA A 1 88 ? 6.360 -8.145 -0.826 1.00 95.19 88 ALA A O 1
ATOM 638 N N . VAL A 1 89 ? 7.283 -7.253 -2.672 1.00 94.75 89 VAL A N 1
ATOM 639 C CA . VAL A 1 89 ? 7.366 -5.873 -2.163 1.00 94.75 89 VAL A CA 1
ATOM 640 C C . VAL A 1 89 ? 5.978 -5.311 -1.858 1.00 94.75 89 VAL A C 1
ATOM 642 O O . VAL A 1 89 ? 5.762 -4.732 -0.790 1.00 94.75 89 VAL A O 1
ATOM 645 N N . VAL A 1 90 ? 5.013 -5.511 -2.758 1.00 95.19 90 VAL A N 1
ATOM 646 C CA . VAL A 1 90 ? 3.634 -5.050 -2.557 1.00 95.19 90 VAL A CA 1
ATOM 647 C C . VAL A 1 90 ? 2.969 -5.809 -1.411 1.00 95.19 90 VAL A C 1
ATOM 649 O O . VAL A 1 90 ? 2.347 -5.186 -0.554 1.00 95.19 90 VAL A O 1
ATOM 652 N N . SER A 1 91 ? 3.145 -7.132 -1.339 1.00 95.50 91 SER A N 1
ATOM 653 C CA . SER A 1 91 ? 2.623 -7.950 -0.233 1.00 95.50 91 SER A CA 1
ATOM 654 C C . SER A 1 91 ? 3.141 -7.457 1.119 1.00 95.50 91 SER A C 1
ATOM 656 O O . SER A 1 91 ? 2.356 -7.215 2.034 1.00 95.50 91 SER A O 1
ATOM 658 N N . GLY A 1 92 ? 4.459 -7.259 1.230 1.00 95.81 92 GLY A N 1
ATOM 659 C CA . GLY A 1 92 ? 5.094 -6.768 2.453 1.00 95.81 92 GLY A CA 1
ATOM 660 C C . GLY A 1 92 ? 4.640 -5.357 2.823 1.00 95.81 92 GLY A C 1
ATOM 661 O O . GLY A 1 92 ? 4.420 -5.066 3.994 1.00 95.81 92 GLY A O 1
ATOM 662 N N . THR A 1 93 ? 4.428 -4.496 1.827 1.00 95.81 93 THR A N 1
ATOM 663 C CA . THR A 1 93 ? 3.900 -3.140 2.022 1.00 95.81 93 THR A CA 1
ATOM 664 C C . THR A 1 93 ? 2.478 -3.165 2.587 1.00 95.81 93 THR A C 1
ATOM 666 O O . THR A 1 93 ? 2.187 -2.459 3.551 1.00 95.81 93 THR A O 1
ATOM 669 N N . LEU A 1 94 ? 1.587 -3.987 2.023 1.00 95.56 94 LEU A N 1
ATOM 670 C CA . LEU A 1 94 ? 0.210 -4.123 2.509 1.00 95.56 94 LEU A CA 1
ATOM 671 C C . LEU A 1 94 ? 0.163 -4.698 3.931 1.00 95.56 94 LEU A C 1
ATOM 673 O O . LEU A 1 94 ? -0.606 -4.208 4.760 1.00 95.56 94 LEU A O 1
ATOM 677 N N . GLU A 1 95 ? 1.014 -5.680 4.232 1.00 96.81 95 GLU A N 1
ATOM 678 C CA . GLU A 1 95 ? 1.142 -6.228 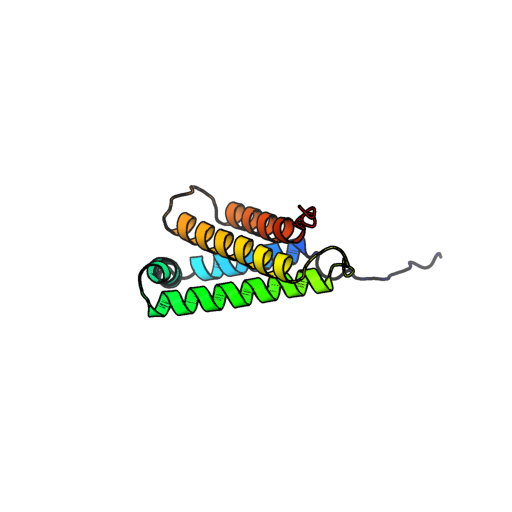5.586 1.00 96.81 95 GLU A CA 1
ATOM 679 C C . GLU A 1 95 ? 1.670 -5.178 6.573 1.00 96.81 95 GLU A C 1
ATOM 681 O O . GLU A 1 95 ? 1.126 -5.025 7.665 1.00 96.81 95 GLU A O 1
ATOM 686 N N . LEU A 1 96 ? 2.670 -4.383 6.182 1.00 97.25 96 LEU A N 1
ATOM 687 C CA . LEU A 1 96 ? 3.196 -3.298 7.011 1.00 97.25 96 LEU A CA 1
ATOM 688 C C . LEU A 1 96 ? 2.110 -2.264 7.350 1.00 97.25 96 LEU A C 1
ATOM 690 O O . LEU A 1 96 ? 2.022 -1.808 8.491 1.00 97.25 96 LEU A O 1
ATOM 694 N N . VAL A 1 97 ? 1.248 -1.925 6.386 1.00 96.75 97 VAL A N 1
ATOM 695 C CA . VAL A 1 97 ? 0.087 -1.054 6.624 1.00 96.75 97 VAL A CA 1
ATOM 696 C C . VAL A 1 97 ? -0.886 -1.698 7.614 1.00 96.75 97 VAL A C 1
ATOM 698 O O . VAL A 1 97 ? -1.340 -1.025 8.540 1.00 96.75 97 VAL A O 1
ATOM 701 N N . ALA A 1 98 ? -1.187 -2.991 7.474 1.00 96.62 98 ALA A N 1
ATOM 702 C CA . ALA A 1 98 ? -2.056 -3.703 8.409 1.00 96.62 98 ALA A CA 1
ATOM 703 C C . ALA A 1 98 ? -1.468 -3.747 9.833 1.00 96.62 98 ALA A C 1
ATOM 705 O O . ALA A 1 98 ? -2.185 -3.499 10.802 1.00 96.62 98 ALA A O 1
ATOM 706 N N . ALA A 1 99 ? -0.166 -4.004 9.976 1.00 97.56 99 ALA A N 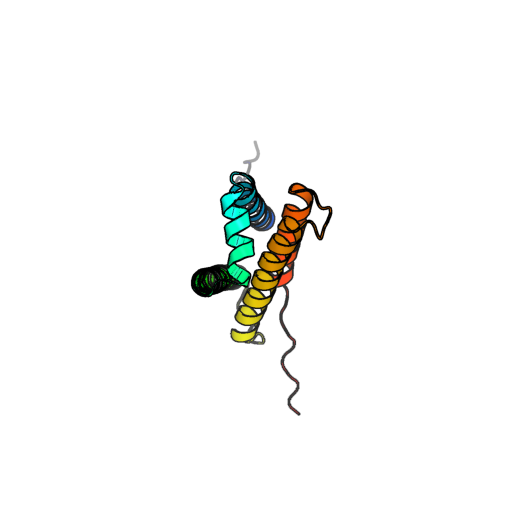1
ATOM 707 C CA . ALA A 1 99 ? 0.538 -3.983 11.258 1.00 97.56 99 ALA A CA 1
ATOM 708 C C . ALA A 1 99 ? 0.542 -2.582 11.900 1.00 97.56 99 ALA A C 1
ATOM 710 O O . ALA A 1 99 ? 0.331 -2.443 13.108 1.00 97.56 99 ALA A O 1
ATOM 711 N N . TRP A 1 100 ? 0.702 -1.523 11.099 1.00 97.56 100 TRP A N 1
ATOM 712 C CA . TRP A 1 100 ? 0.572 -0.144 11.577 1.00 97.56 100 TRP A CA 1
ATOM 713 C C . TRP A 1 100 ? -0.845 0.168 12.075 1.00 97.56 100 TRP A C 1
ATOM 715 O O . TRP A 1 100 ? -0.995 0.729 13.159 1.00 97.56 100 TRP A O 1
ATOM 725 N N . ILE A 1 101 ? -1.886 -0.263 11.352 1.00 96.56 101 ILE A N 1
ATOM 726 C CA . ILE A 1 101 ? -3.288 -0.120 11.787 1.00 96.56 101 ILE A CA 1
ATOM 727 C C . ILE A 1 101 ? -3.538 -0.876 13.104 1.00 96.56 101 ILE A C 1
ATOM 729 O O . ILE A 1 101 ? -4.249 -0.372 13.972 1.00 96.56 101 ILE A O 1
ATOM 733 N N . ARG A 1 102 ? -2.929 -2.057 13.289 1.00 96.12 102 ARG A N 1
ATOM 734 C CA . ARG A 1 102 ? -2.976 -2.824 14.550 1.00 96.12 102 ARG A CA 1
ATOM 735 C C . ARG A 1 102 ? -2.219 -2.157 15.707 1.00 96.12 102 ARG A C 1
ATOM 737 O O . ARG A 1 102 ? -2.369 -2.582 16.849 1.00 96.12 102 ARG A O 1
ATOM 744 N N . GLY A 1 103 ? -1.427 -1.118 15.437 1.00 96.50 103 GLY A N 1
ATOM 745 C CA . GLY A 1 103 ? -0.627 -0.414 16.439 1.00 96.50 103 GLY A CA 1
ATOM 746 C C . GLY A 1 103 ? 0.677 -1.123 16.814 1.00 96.50 103 GLY A C 1
ATOM 747 O O . GLY A 1 103 ? 1.276 -0.782 17.833 1.00 96.50 103 GLY A O 1
ATOM 748 N N . GLU A 1 104 ? 1.137 -2.083 16.007 1.00 98.00 104 GLU A N 1
ATOM 749 C CA . GLU A 1 104 ? 2.377 -2.835 16.261 1.00 98.00 104 GLU A CA 1
ATOM 750 C C . GLU A 1 104 ? 3.625 -1.965 16.086 1.00 98.00 104 GLU A C 1
ATOM 752 O O . GLU A 1 104 ? 4.629 -2.153 16.772 1.00 98.00 104 GLU A O 1
ATOM 757 N N . PHE A 1 105 ? 3.534 -0.949 15.225 1.00 96.69 105 PHE A N 1
ATOM 758 C CA . PHE A 1 105 ? 4.587 0.033 15.000 1.00 96.69 105 PHE A CA 1
ATOM 759 C C . PHE A 1 105 ? 4.112 1.436 15.378 1.00 96.69 105 PHE A C 1
ATOM 761 O O . PHE A 1 105 ? 3.148 1.958 14.819 1.00 96.69 105 PHE A O 1
ATOM 768 N N . ARG A 1 106 ? 4.838 2.097 16.288 1.00 92.94 106 ARG A N 1
ATOM 769 C CA . ARG A 1 106 ? 4.596 3.498 16.678 1.00 92.94 106 ARG A CA 1
ATOM 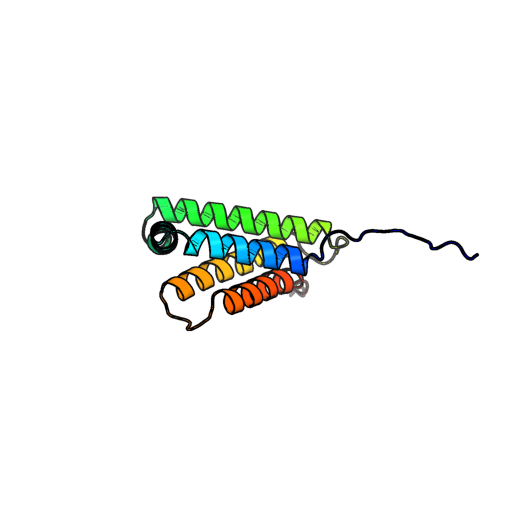770 C C . ARG A 1 106 ? 5.200 4.470 15.658 1.00 92.94 106 ARG A C 1
ATOM 772 O O . ARG A 1 106 ? 6.109 5.230 15.978 1.00 92.94 106 ARG A O 1
ATOM 779 N N . ALA A 1 107 ? 4.706 4.423 14.424 1.00 95.44 107 ALA A N 1
ATOM 780 C CA . ALA A 1 107 ? 5.094 5.326 13.344 1.00 95.44 107 ALA A CA 1
ATOM 781 C C . ALA A 1 107 ? 4.016 6.391 13.098 1.00 95.44 107 ALA A C 1
ATOM 783 O O . ALA A 1 107 ? 2.817 6.118 13.189 1.00 95.44 107 ALA A O 1
ATOM 784 N N . THR A 1 108 ? 4.431 7.609 12.745 1.00 96.38 108 THR A N 1
ATOM 785 C CA . THR A 1 108 ? 3.504 8.614 12.206 1.00 96.38 108 THR A CA 1
ATOM 786 C C . THR A 1 108 ? 3.102 8.241 10.777 1.00 96.38 108 THR A C 1
ATOM 788 O O . THR A 1 108 ? 3.849 7.544 10.088 1.00 96.38 108 THR A O 1
ATOM 791 N N . ARG A 1 109 ? 1.956 8.748 10.295 1.00 95.69 109 ARG A N 1
ATOM 792 C CA . ARG A 1 109 ? 1.534 8.542 8.896 1.00 95.69 109 ARG A CA 1
ATOM 793 C C . ARG A 1 109 ? 2.615 8.998 7.916 1.00 95.69 109 ARG A C 1
ATOM 795 O O . ARG A 1 109 ? 2.944 8.263 7.000 1.00 95.69 109 ARG A O 1
ATOM 802 N N . THR A 1 110 ? 3.206 10.170 8.155 1.00 97.12 110 THR A N 1
ATOM 803 C CA . THR A 1 110 ? 4.290 10.711 7.326 1.00 97.12 110 THR A CA 1
ATOM 804 C C . THR A 1 110 ? 5.492 9.774 7.283 1.00 97.12 110 THR A C 1
ATOM 806 O O . THR A 1 110 ? 5.990 9.489 6.204 1.00 97.12 110 THR A O 1
ATOM 809 N N . HIS A 1 111 ? 5.941 9.252 8.429 1.00 97.38 111 HIS A N 1
ATOM 810 C CA . HIS A 1 111 ? 7.075 8.328 8.444 1.00 97.38 111 HIS A CA 1
ATOM 811 C C . HIS A 1 111 ? 6.771 7.036 7.674 1.00 97.38 111 HIS A C 1
ATOM 813 O O . HIS A 1 111 ? 7.614 6.559 6.918 1.00 97.38 111 HIS A O 1
ATOM 819 N N . LEU A 1 112 ? 5.552 6.505 7.819 1.00 97.75 112 LEU A N 1
ATOM 820 C CA . LEU A 1 112 ? 5.112 5.332 7.070 1.00 97.75 112 LEU A CA 1
ATOM 821 C C . LEU A 1 112 ? 5.055 5.602 5.557 1.00 97.75 112 LEU A C 1
ATOM 823 O O . LEU A 1 112 ? 5.505 4.760 4.787 1.00 97.75 112 LEU A O 1
ATOM 827 N N . THR A 1 113 ? 4.563 6.771 5.131 1.00 98.12 113 THR A N 1
ATOM 828 C CA . THR A 1 113 ? 4.567 7.199 3.722 1.00 98.12 113 THR A CA 1
ATOM 829 C C . THR A 1 113 ? 5.975 7.151 3.132 1.00 98.12 113 THR A C 1
ATOM 831 O O . THR A 1 113 ? 6.177 6.527 2.091 1.00 98.12 113 THR A O 1
ATOM 834 N N . GLU A 1 114 ? 6.946 7.792 3.790 1.00 97.25 114 GLU A N 1
ATOM 835 C CA . GLU A 1 114 ? 8.324 7.857 3.286 1.00 97.25 114 GLU A CA 1
ATOM 836 C C . GLU A 1 114 ? 8.965 6.462 3.227 1.00 97.25 114 GLU A C 1
ATOM 838 O O . GLU A 1 114 ? 9.624 6.119 2.247 1.00 97.25 114 GLU A O 1
ATOM 843 N N . LEU A 1 115 ? 8.718 5.620 4.237 1.00 96.94 115 LEU A N 1
ATOM 844 C CA . LEU A 1 115 ? 9.227 4.250 4.261 1.00 96.94 115 LEU A CA 1
ATOM 845 C C . LEU A 1 115 ? 8.634 3.391 3.135 1.00 96.94 115 LEU A C 1
AT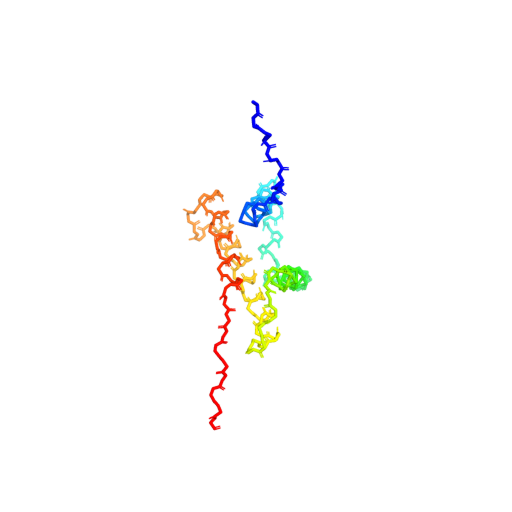OM 847 O O . LEU A 1 115 ? 9.374 2.687 2.454 1.00 96.94 115 LEU A O 1
ATOM 851 N N . ILE A 1 116 ? 7.318 3.454 2.915 1.00 96.31 116 ILE A N 1
ATOM 852 C CA . ILE A 1 116 ? 6.652 2.715 1.833 1.00 96.31 116 ILE A CA 1
ATOM 853 C C . ILE A 1 116 ? 7.183 3.162 0.470 1.00 96.31 116 ILE A C 1
ATOM 855 O O . ILE A 1 116 ? 7.479 2.319 -0.376 1.00 96.31 116 ILE A O 1
ATOM 859 N N . ALA A 1 117 ? 7.351 4.470 0.264 1.00 94.62 117 ALA A N 1
ATOM 860 C CA . ALA A 1 117 ? 7.902 4.989 -0.981 1.00 94.62 117 ALA A CA 1
ATOM 861 C C . ALA A 1 117 ? 9.324 4.469 -1.228 1.00 94.62 117 ALA A C 1
ATOM 863 O O . ALA A 1 117 ? 9.620 3.965 -2.313 1.00 94.62 117 ALA A O 1
ATOM 864 N N . ALA A 1 118 ? 10.174 4.505 -0.199 1.00 93.75 118 ALA A N 1
ATOM 865 C CA . ALA A 1 118 ? 11.526 3.969 -0.268 1.00 93.75 118 ALA A CA 1
ATOM 866 C C . ALA A 1 118 ? 11.544 2.458 -0.564 1.00 93.75 118 ALA A C 1
ATOM 868 O O . ALA A 1 118 ? 12.322 2.019 -1.409 1.00 93.75 118 ALA A O 1
ATOM 869 N N . LEU A 1 119 ? 10.675 1.664 0.074 1.00 92.81 119 LEU A N 1
ATOM 870 C CA . LEU A 1 119 ? 10.572 0.216 -0.155 1.00 92.81 119 LEU A CA 1
ATOM 871 C C . LEU A 1 119 ? 10.137 -0.118 -1.585 1.00 92.81 119 LEU A C 1
ATOM 873 O O . LEU A 1 119 ? 10.741 -0.982 -2.220 1.00 92.81 119 LEU A O 1
ATOM 877 N N . LEU A 1 120 ? 9.122 0.576 -2.105 1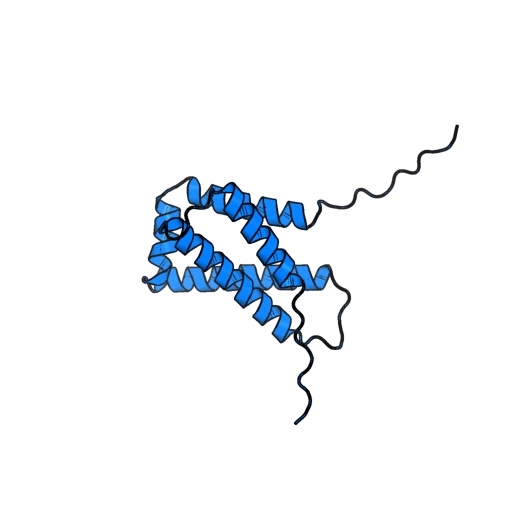.00 90.88 120 LEU A N 1
ATOM 878 C CA . LEU A 1 120 ? 8.636 0.375 -3.470 1.00 90.88 120 LEU A CA 1
ATOM 879 C C . LEU A 1 120 ? 9.727 0.697 -4.494 1.00 90.88 120 LEU A C 1
ATOM 881 O O . LEU A 1 120 ? 9.966 -0.088 -5.409 1.00 90.88 120 LEU A O 1
ATOM 885 N N . LEU A 1 121 ? 10.445 1.806 -4.310 1.00 89.50 121 LEU A N 1
ATOM 886 C CA . LEU A 1 121 ? 11.541 2.199 -5.197 1.00 89.50 121 LEU A CA 1
ATOM 887 C C . LEU A 1 121 ? 12.737 1.250 -5.093 1.00 89.50 121 LEU A C 1
ATOM 889 O O . LEU A 1 121 ? 13.273 0.843 -6.121 1.00 89.50 121 LEU A O 1
ATOM 893 N N . ALA A 1 122 ? 13.126 0.841 -3.885 1.00 87.56 122 ALA A N 1
ATOM 894 C CA . ALA A 1 122 ? 14.191 -0.140 -3.681 1.00 87.56 122 ALA A CA 1
ATOM 895 C C . ALA A 1 122 ? 13.847 -1.486 -4.332 1.00 87.56 122 ALA A C 1
ATOM 897 O O . ALA A 1 122 ? 14.692 -2.085 -4.992 1.00 87.56 122 ALA A O 1
ATOM 898 N N . GLY A 1 123 ? 12.586 -1.914 -4.223 1.00 81.44 123 GLY A N 1
ATOM 899 C CA . GLY A 1 123 ? 12.063 -3.113 -4.867 1.00 81.44 123 GLY A CA 1
ATOM 900 C C . GLY A 1 123 ? 12.219 -3.105 -6.384 1.00 81.44 123 GLY A C 1
ATOM 901 O O . GLY A 1 123 ? 12.456 -4.151 -6.978 1.00 81.44 123 GLY A O 1
ATOM 902 N N . THR A 1 124 ? 12.178 -1.928 -7.017 1.00 78.00 124 THR A N 1
ATOM 903 C CA . THR A 1 124 ? 12.473 -1.841 -8.450 1.00 78.00 124 THR A CA 1
ATOM 904 C C . THR A 1 124 ? 13.904 -2.266 -8.757 1.00 78.00 124 THR A C 1
ATOM 906 O O . THR A 1 124 ? 14.142 -2.832 -9.811 1.00 78.00 124 THR A O 1
ATOM 909 N N . ALA A 1 125 ? 14.880 -1.997 -7.882 1.00 74.62 125 ALA A N 1
ATOM 910 C CA . ALA A 1 125 ? 16.317 -2.230 -8.091 1.00 74.62 125 ALA A CA 1
ATOM 911 C C . ALA A 1 125 ? 16.784 -3.672 -7.866 1.00 74.62 125 ALA A C 1
ATOM 913 O O . ALA A 1 125 ? 17.953 -3.961 -8.107 1.00 74.62 125 ALA A O 1
ATOM 914 N N . ILE A 1 126 ? 15.898 -4.571 -7.441 1.00 71.38 126 ILE A N 1
ATOM 915 C CA . ILE A 1 126 ? 16.254 -5.964 -7.184 1.00 71.38 126 ILE A CA 1
ATOM 916 C C . ILE A 1 126 ? 16.229 -6.739 -8.506 1.00 71.38 126 ILE A C 1
ATOM 918 O O . ILE A 1 126 ? 15.168 -6.967 -9.081 1.00 71.38 126 ILE A O 1
ATOM 922 N N . THR A 1 127 ? 17.406 -7.172 -8.951 1.00 65.62 127 THR A N 1
ATOM 923 C CA . THR A 1 127 ? 17.573 -8.168 -10.016 1.00 65.62 127 THR A CA 1
ATOM 924 C C . THR A 1 127 ? 18.359 -9.336 -9.421 1.00 65.62 127 THR A C 1
ATOM 926 O O . THR A 1 127 ? 19.512 -9.132 -9.024 1.00 65.62 127 THR A O 1
ATOM 929 N N . PRO A 1 128 ? 17.771 -10.539 -9.286 1.00 63.72 128 PRO A N 1
ATOM 930 C CA . PRO A 1 128 ? 18.521 -11.719 -8.871 1.00 63.72 128 PRO A CA 1
ATOM 931 C C . PRO A 1 128 ? 19.653 -12.005 -9.862 1.00 63.72 128 PRO A C 1
ATOM 933 O O . PRO A 1 128 ? 19.490 -11.827 -11.068 1.00 63.72 128 PRO A O 1
ATOM 936 N N . ALA A 1 129 ? 20.807 -12.449 -9.363 1.00 60.12 129 ALA A N 1
ATOM 937 C CA . ALA A 1 129 ? 21.843 -12.981 -10.240 1.00 60.12 129 ALA A CA 1
ATOM 938 C C . ALA A 1 129 ? 21.316 -14.253 -10.921 1.00 60.12 129 ALA A C 1
ATOM 940 O O . ALA A 1 129 ? 20.625 -15.049 -10.277 1.00 60.12 129 ALA A O 1
ATOM 941 N N . ALA A 1 130 ? 21.650 -14.447 -12.200 1.00 59.78 130 ALA A N 1
ATOM 942 C CA . ALA A 1 130 ? 21.300 -15.671 -12.908 1.00 59.78 130 ALA A CA 1
ATOM 943 C C . ALA A 1 130 ? 21.811 -16.894 -12.119 1.00 59.78 130 ALA A C 1
ATOM 945 O O . ALA A 1 130 ? 22.928 -16.844 -11.589 1.00 59.78 130 ALA A O 1
ATOM 946 N N . PRO A 1 131 ? 21.017 -17.974 -12.004 1.00 56.84 131 PRO A N 1
ATOM 947 C CA . PRO A 1 131 ? 21.480 -19.183 -11.342 1.00 56.84 131 PRO A CA 1
ATOM 948 C C . PRO A 1 131 ? 22.725 -19.714 -12.06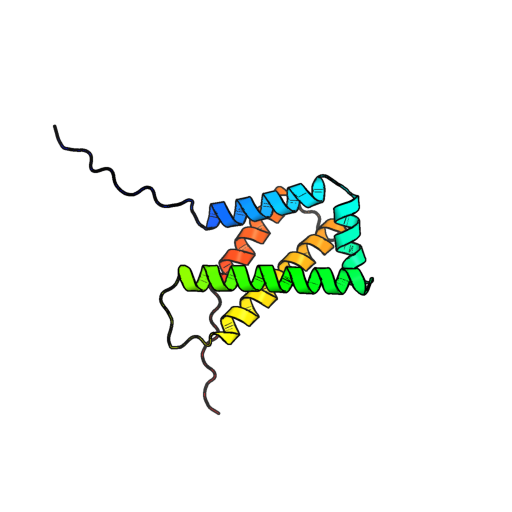4 1.00 56.84 131 PRO A C 1
ATOM 950 O O . PRO A 1 131 ? 22.723 -19.860 -13.284 1.00 56.84 131 PRO A O 1
ATOM 953 N N . GLU A 1 132 ? 23.797 -19.982 -11.314 1.00 50.97 132 GLU A N 1
ATOM 954 C CA . GLU A 1 132 ? 24.925 -20.757 -11.833 1.00 50.97 132 GLU A CA 1
ATOM 955 C C . GLU A 1 132 ? 24.422 -22.175 -12.130 1.00 50.97 132 GLU A C 1
ATOM 957 O O . GLU A 1 132 ? 23.914 -22.845 -11.225 1.00 50.97 132 GLU A O 1
ATOM 962 N N . ASP A 1 133 ? 24.552 -22.624 -13.382 1.00 57.88 133 ASP A N 1
ATOM 963 C CA . ASP A 1 133 ? 24.300 -24.017 -13.756 1.00 57.88 133 ASP A CA 1
ATOM 964 C C . ASP A 1 133 ? 25.135 -24.936 -12.843 1.00 57.88 133 ASP A C 1
ATOM 966 O O . ASP A 1 133 ? 26.366 -24.847 -12.806 1.00 57.88 133 ASP A O 1
ATOM 970 N N . ARG A 1 134 ? 24.462 -25.810 -12.087 1.00 49.72 134 ARG A N 1
ATOM 971 C CA . ARG A 1 134 ? 25.077 -26.910 -11.331 1.00 49.72 134 ARG A CA 1
ATOM 972 C C . ARG A 1 134 ? 24.559 -28.247 -11.820 1.00 49.72 134 ARG A C 1
ATOM 974 O O . ARG A 1 134 ? 23.321 -28.378 -11.944 1.00 49.72 134 ARG A O 1
#

Sequence (134 aa):
MRAKAVSVTAGPDLHEQVRAAADAALGFLAADPRRQALVLASHSDAALQSGRLSTQRDIAAAMAAVVRELRPPDPAAAPLDLDMTAYAVVSGTLELVAAWIRGEFRATRTHLTELIAALLLAGTAITPAAPEDR

Organism: NCBI:txid37330